Protein AF-A0A7Y3MH97-F1 (afdb_monomer_lite)

Sequence (90 aa):
MTTSTDPVPTDYQVAIIGANRAGISVALDAYEAGIERIVIIDSQEEVELPDLGGQPDVLLGKPVERIKEDGTVTVSGADFEVTATVAVVA

Structure (mmCIF, N/CA/C/O backbone):
data_AF-A0A7Y3MH97-F1
#
_entry.id   AF-A0A7Y3MH97-F1
#
loop_
_atom_site.group_PDB
_atom_site.id
_atom_site.type_symbol
_atom_site.label_atom_id
_atom_site.label_alt_id
_atom_site.label_comp_id
_atom_site.label_asym_id
_atom_site.label_entity_id
_atom_site.label_seq_id
_atom_site.pdbx_PDB_ins_code
_atom_site.Cartn_x
_atom_site.Cartn_y
_atom_site.Cartn_z
_atom_site.occupancy
_atom_site.B_iso_or_equiv
_atom_site.auth_seq_id
_atom_site.auth_comp_id
_atom_site.auth_asym_id
_atom_site.auth_atom_id
_atom_site.pdbx_PDB_model_num
ATOM 1 N N . MET A 1 1 ? 9.601 22.753 -6.128 1.00 36.31 1 MET A N 1
ATOM 2 C CA . MET A 1 1 ? 9.274 21.750 -5.098 1.00 36.31 1 MET A CA 1
ATOM 3 C C . MET A 1 1 ? 7.889 22.078 -4.576 1.00 36.31 1 MET A C 1
ATOM 5 O O . MET A 1 1 ? 7.749 23.024 -3.816 1.00 36.31 1 MET A O 1
ATOM 9 N N . THR A 1 2 ? 6.859 21.404 -5.078 1.00 31.94 2 THR A N 1
ATOM 10 C CA . THR A 1 2 ? 5.484 21.545 -4.586 1.00 31.94 2 THR A CA 1
ATOM 11 C C . THR A 1 2 ? 5.204 20.342 -3.702 1.00 31.94 2 THR A C 1
ATOM 13 O O . THR A 1 2 ? 4.886 19.267 -4.196 1.00 31.94 2 THR A O 1
ATOM 16 N N . THR A 1 3 ? 5.394 20.496 -2.395 1.00 37.47 3 THR A N 1
ATOM 17 C CA . THR A 1 3 ? 4.810 19.583 -1.411 1.00 37.47 3 THR A CA 1
ATOM 18 C C . THR A 1 3 ? 3.305 19.814 -1.451 1.00 37.47 3 THR A C 1
ATOM 20 O O . THR A 1 3 ? 2.837 20.823 -0.919 1.00 37.47 3 THR A O 1
ATOM 23 N N . SER A 1 4 ? 2.564 18.949 -2.148 1.00 39.31 4 SER A N 1
ATOM 24 C CA . SER A 1 4 ? 1.103 18.963 -2.067 1.00 39.31 4 SER A CA 1
ATOM 25 C C . SER A 1 4 ? 0.727 18.590 -0.638 1.00 39.31 4 SER A C 1
ATOM 27 O O . SER A 1 4 ? 0.968 17.469 -0.201 1.00 39.31 4 SER A O 1
ATOM 29 N N . THR A 1 5 ? 0.209 19.553 0.118 1.00 42.16 5 THR A N 1
ATOM 30 C CA . THR A 1 5 ? -0.417 19.351 1.430 1.00 42.16 5 THR A CA 1
ATOM 31 C C . THR A 1 5 ? -1.879 18.957 1.245 1.00 42.16 5 THR A C 1
ATOM 33 O O . THR A 1 5 ? -2.754 19.501 1.920 1.00 42.16 5 THR A O 1
ATOM 36 N N . ASP A 1 6 ? -2.164 18.085 0.280 1.00 44.34 6 ASP A N 1
ATOM 37 C CA . ASP A 1 6 ? -3.490 17.495 0.211 1.00 44.34 6 ASP A CA 1
ATOM 38 C C . ASP A 1 6 ? -3.637 16.558 1.412 1.00 44.34 6 ASP A C 1
ATOM 40 O O . ASP A 1 6 ? -2.697 15.823 1.739 1.00 44.34 6 ASP A O 1
ATOM 44 N N . PRO A 1 7 ? -4.766 16.619 2.134 1.00 51.06 7 PRO A N 1
ATOM 45 C CA . PRO A 1 7 ? -5.017 15.684 3.212 1.00 51.06 7 PRO A CA 1
ATOM 46 C C . PRO A 1 7 ? -5.008 14.278 2.617 1.00 51.06 7 PRO A C 1
ATOM 48 O O . PRO A 1 7 ? -5.858 13.945 1.793 1.00 51.06 7 PRO A O 1
ATOM 51 N N . VAL A 1 8 ? -4.028 13.472 3.026 1.00 57.94 8 VAL A N 1
ATOM 52 C CA . VAL A 1 8 ? -3.973 12.050 2.689 1.00 57.94 8 VAL A CA 1
ATOM 53 C C . VAL A 1 8 ? -5.299 11.426 3.169 1.00 57.94 8 VAL A C 1
ATOM 55 O O . VAL A 1 8 ? -5.656 11.635 4.333 1.00 57.94 8 VAL A O 1
ATOM 58 N N . PRO A 1 9 ? -6.081 10.753 2.307 1.00 61.38 9 PRO A N 1
ATOM 59 C CA . PRO A 1 9 ? -7.368 10.152 2.683 1.00 61.38 9 PRO A CA 1
ATOM 60 C C . PRO A 1 9 ? -7.217 9.002 3.687 1.00 61.38 9 PRO A C 1
ATOM 62 O O . PRO A 1 9 ? -6.557 8.033 3.362 1.00 61.38 9 PRO A O 1
ATOM 65 N N . THR A 1 10 ? -7.839 9.052 4.876 1.00 66.81 10 THR A N 1
ATOM 66 C CA . THR A 1 10 ? -7.650 8.065 5.982 1.00 66.81 10 THR A CA 1
ATOM 67 C C . THR A 1 10 ? -8.293 6.700 5.772 1.00 66.81 10 THR A C 1
ATOM 69 O O . THR A 1 10 ? -8.052 5.777 6.546 1.00 66.81 10 THR A O 1
ATOM 72 N N . ASP A 1 11 ? -9.089 6.533 4.721 1.00 75.50 11 ASP A N 1
ATOM 73 C CA . ASP A 1 11 ? -9.945 5.370 4.502 1.00 75.50 11 ASP A CA 1
ATOM 74 C C . ASP A 1 11 ? -9.456 4.440 3.377 1.00 75.50 11 ASP A C 1
ATOM 76 O O . ASP A 1 11 ? -10.247 3.945 2.566 1.00 75.50 11 ASP A O 1
ATOM 80 N N . TYR A 1 12 ? -8.153 4.152 3.327 1.00 81.62 12 TYR A N 1
ATOM 81 C CA . TYR A 1 12 ? -7.621 3.153 2.394 1.00 81.62 12 TYR A CA 1
ATOM 82 C C . TYR A 1 12 ? -8.153 1.749 2.683 1.00 81.62 12 TYR A C 1
ATOM 84 O O . TYR A 1 12 ? -8.303 1.346 3.826 1.00 81.62 12 TYR A O 1
ATOM 92 N N . GLN A 1 13 ? -8.414 0.975 1.633 1.00 82.50 13 GLN A N 1
ATOM 93 C CA . GLN A 1 13 ? -8.792 -0.436 1.742 1.00 82.50 13 GLN A CA 1
ATOM 94 C C . GLN A 1 13 ? -7.554 -1.331 1.874 1.00 82.50 13 GLN A C 1
ATOM 96 O O . GLN A 1 13 ? -7.574 -2.339 2.585 1.00 82.50 13 GLN A O 1
ATOM 101 N N . VAL A 1 14 ? -6.478 -0.957 1.174 1.00 85.50 14 VAL A N 1
ATOM 102 C CA . VAL A 1 14 ? -5.223 -1.708 1.107 1.00 85.50 14 VAL A CA 1
ATOM 103 C C . VAL A 1 14 ? -4.046 -0.761 1.317 1.00 85.50 14 VAL A C 1
ATOM 105 O O . VAL A 1 14 ? -3.961 0.291 0.686 1.00 85.50 14 VAL A O 1
ATOM 108 N N . ALA A 1 15 ? -3.130 -1.170 2.191 1.00 87.44 15 ALA A N 1
ATOM 109 C CA . ALA A 1 15 ? -1.845 -0.526 2.404 1.00 87.44 15 ALA A CA 1
ATOM 110 C C . ALA A 1 15 ? -0.745 -1.511 2.019 1.00 87.44 15 ALA A C 1
ATOM 112 O O . ALA A 1 15 ? -0.695 -2.632 2.533 1.00 87.44 15 ALA A O 1
ATOM 113 N N . ILE A 1 16 ? 0.129 -1.081 1.120 1.00 88.38 16 ILE A N 1
ATOM 114 C CA . ILE A 1 16 ? 1.271 -1.850 0.641 1.00 88.38 16 ILE A CA 1
ATOM 115 C C . ILE A 1 16 ? 2.518 -1.198 1.201 1.00 88.38 16 ILE A C 1
ATOM 117 O O . ILE A 1 16 ? 2.760 -0.015 0.986 1.00 88.38 16 ILE A O 1
ATOM 121 N N . ILE A 1 17 ? 3.302 -1.968 1.945 1.00 88.06 17 ILE A N 1
ATOM 122 C CA . ILE A 1 17 ? 4.525 -1.475 2.573 1.00 88.06 17 ILE A CA 1
ATOM 123 C C . ILE A 1 17 ? 5.698 -1.893 1.691 1.00 88.06 17 ILE A C 1
ATOM 125 O O . ILE A 1 17 ? 5.969 -3.084 1.543 1.00 88.06 17 ILE A O 1
ATOM 129 N N . GLY A 1 18 ? 6.376 -0.903 1.117 1.00 87.44 18 GLY A N 1
ATOM 130 C CA . GLY A 1 18 ? 7.442 -1.054 0.135 1.00 87.44 18 GLY A CA 1
ATOM 131 C C . GLY A 1 18 ? 6.984 -0.674 -1.275 1.00 87.44 18 GLY A C 1
ATOM 132 O O . GLY A 1 18 ? 6.086 -1.290 -1.842 1.00 87.44 18 GLY A O 1
ATOM 133 N N . ALA A 1 19 ? 7.657 0.304 -1.873 1.00 88.50 19 ALA A N 1
ATOM 134 C CA . ALA A 1 19 ? 7.471 0.781 -3.241 1.00 88.50 19 ALA A CA 1
ATOM 135 C C . ALA A 1 19 ? 8.447 0.117 -4.230 1.00 88.50 19 ALA A C 1
ATOM 137 O O . ALA A 1 19 ? 8.732 0.645 -5.302 1.00 88.50 19 ALA A O 1
ATOM 138 N N . ASN A 1 20 ? 8.971 -1.065 -3.898 1.00 87.19 20 ASN A N 1
ATOM 139 C CA . ASN A 1 20 ? 9.749 -1.849 -4.852 1.00 87.19 20 ASN A CA 1
ATOM 140 C C . ASN A 1 20 ? 8.843 -2.415 -5.968 1.00 87.19 20 ASN A C 1
ATOM 142 O O . ASN A 1 20 ? 7.615 -2.328 -5.923 1.00 87.19 20 ASN A O 1
ATOM 146 N N . ARG A 1 21 ? 9.443 -3.062 -6.975 1.00 86.38 21 ARG A N 1
ATOM 147 C CA . ARG A 1 21 ? 8.693 -3.628 -8.114 1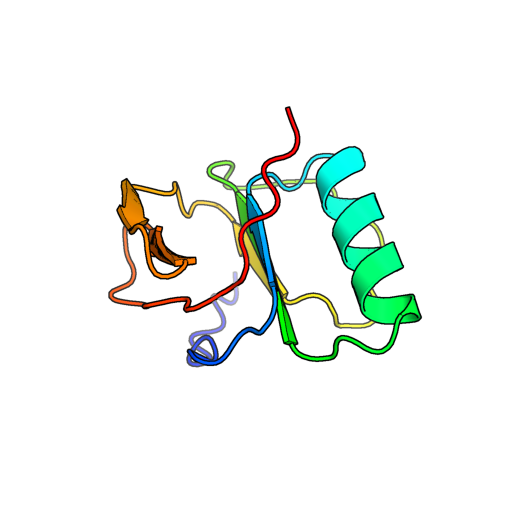.00 86.38 21 ARG A CA 1
ATOM 148 C C . ARG A 1 21 ? 7.591 -4.607 -7.697 1.00 86.38 21 ARG A C 1
ATOM 150 O O . ARG A 1 21 ? 6.579 -4.685 -8.382 1.00 86.38 21 ARG A O 1
ATOM 157 N N . ALA A 1 22 ? 7.785 -5.347 -6.608 1.00 86.12 22 ALA A N 1
ATOM 158 C CA . ALA A 1 22 ? 6.793 -6.295 -6.121 1.00 86.12 22 ALA A CA 1
ATOM 159 C C . ALA A 1 22 ? 5.623 -5.572 -5.439 1.00 86.12 22 ALA A C 1
ATOM 161 O O . ALA A 1 22 ? 4.475 -5.866 -5.755 1.00 86.12 22 ALA A O 1
ATOM 162 N N . GLY A 1 23 ? 5.897 -4.579 -4.589 1.00 87.56 23 GLY A N 1
ATOM 163 C CA . GLY A 1 23 ? 4.859 -3.748 -3.976 1.00 87.56 23 GLY A CA 1
ATOM 164 C C . GLY A 1 23 ? 4.027 -2.995 -5.015 1.00 87.56 23 GLY A C 1
ATOM 165 O O . GLY A 1 23 ? 2.800 -3.015 -4.959 1.00 87.56 23 GLY A O 1
ATOM 166 N N . ILE A 1 24 ? 4.678 -2.434 -6.037 1.00 86.94 24 ILE A N 1
ATOM 167 C CA . ILE A 1 24 ? 3.988 -1.798 -7.167 1.00 86.94 24 ILE A CA 1
ATOM 168 C C . ILE A 1 24 ? 3.112 -2.810 -7.916 1.00 86.94 24 ILE A C 1
ATOM 170 O O . ILE A 1 24 ? 1.958 -2.510 -8.207 1.00 86.94 24 ILE A O 1
ATOM 174 N N . SER A 1 25 ? 3.625 -4.013 -8.204 1.00 88.19 25 SER A N 1
ATOM 175 C CA . SER A 1 25 ? 2.841 -5.060 -8.876 1.00 88.19 25 SER A CA 1
ATOM 176 C C . SER A 1 25 ? 1.595 -5.434 -8.078 1.00 88.19 25 SER A C 1
ATOM 178 O O . SER A 1 25 ? 0.515 -5.503 -8.647 1.00 88.19 25 SER A O 1
ATOM 180 N N . VAL A 1 26 ? 1.720 -5.611 -6.760 1.00 89.12 26 VAL A N 1
ATOM 181 C CA . VAL A 1 26 ? 0.575 -5.917 -5.889 1.00 89.12 26 VAL A CA 1
ATOM 182 C C . VAL A 1 26 ? -0.449 -4.783 -5.900 1.00 89.12 26 VAL A C 1
ATOM 184 O O . VAL A 1 26 ? -1.649 -5.042 -5.875 1.00 89.12 26 VAL A O 1
ATOM 187 N N . ALA A 1 27 ? 0.005 -3.532 -5.958 1.00 88.62 27 ALA A N 1
ATOM 188 C CA . ALA A 1 27 ? -0.888 -2.382 -6.004 1.00 88.62 27 ALA A CA 1
ATOM 189 C C . ALA A 1 27 ? -1.675 -2.317 -7.314 1.00 88.62 27 ALA A C 1
ATOM 191 O O . ALA A 1 27 ? -2.872 -2.042 -7.299 1.00 88.62 27 ALA A O 1
ATOM 192 N N . LEU A 1 28 ? -1.011 -2.610 -8.431 1.00 87.88 28 LEU A N 1
ATOM 193 C CA . LEU A 1 28 ? -1.646 -2.683 -9.741 1.00 87.88 28 LEU A CA 1
ATOM 194 C C . LEU A 1 28 ? -2.639 -3.844 -9.814 1.00 87.88 28 LEU A C 1
ATOM 196 O O . LEU A 1 28 ? -3.781 -3.627 -10.202 1.00 87.88 28 LEU A O 1
ATOM 200 N N . ASP A 1 29 ? -2.256 -5.036 -9.354 1.00 89.94 29 ASP A N 1
ATOM 201 C CA . ASP A 1 29 ? -3.148 -6.200 -9.324 1.00 89.94 29 ASP A CA 1
ATOM 202 C C . ASP A 1 29 ? -4.395 -5.928 -8.460 1.00 89.94 29 ASP A C 1
ATOM 204 O O . ASP A 1 29 ? -5.517 -6.278 -8.828 1.00 89.94 29 ASP A O 1
ATOM 208 N N . ALA A 1 30 ? -4.217 -5.267 -7.310 1.00 88.44 30 ALA A N 1
ATOM 209 C CA . ALA A 1 30 ? -5.316 -4.848 -6.444 1.00 88.44 30 ALA A CA 1
ATOM 210 C C . ALA A 1 30 ? -6.242 -3.838 -7.141 1.00 88.44 30 ALA A C 1
ATOM 212 O O . ALA A 1 30 ? -7.466 -3.956 -7.046 1.00 88.44 30 ALA A O 1
ATOM 213 N N . TYR A 1 31 ? -5.670 -2.877 -7.866 1.00 87.25 31 TYR A N 1
ATOM 214 C CA . TYR A 1 31 ? -6.433 -1.898 -8.632 1.00 87.25 31 TYR A CA 1
ATOM 215 C C . TYR A 1 31 ? -7.231 -2.553 -9.767 1.00 87.25 31 TYR A C 1
ATOM 217 O O . TYR A 1 31 ? -8.431 -2.317 -9.899 1.00 87.25 31 TYR A O 1
ATOM 225 N N . GLU A 1 32 ? -6.605 -3.450 -10.534 1.00 87.62 32 GLU A N 1
ATOM 226 C CA . GLU A 1 32 ? -7.259 -4.229 -11.593 1.00 87.62 32 GLU A CA 1
ATOM 227 C C . GLU A 1 32 ? -8.379 -5.132 -11.052 1.00 87.62 32 GLU A C 1
ATOM 229 O O . GLU A 1 32 ? -9.381 -5.365 -11.731 1.00 87.62 32 GLU A O 1
ATOM 234 N N . ALA A 1 33 ? -8.256 -5.593 -9.803 1.00 88.88 33 ALA A N 1
ATOM 235 C CA . ALA A 1 33 ? -9.302 -6.322 -9.091 1.00 88.88 33 ALA A CA 1
ATOM 236 C C . ALA A 1 33 ? -10.462 -5.431 -8.592 1.00 88.88 33 ALA A C 1
ATOM 238 O O . ALA A 1 33 ? -11.415 -5.945 -8.001 1.00 88.88 33 ALA A O 1
ATOM 239 N N . GLY A 1 34 ? -10.410 -4.117 -8.833 1.00 87.62 34 GLY A N 1
ATOM 240 C CA . GLY A 1 34 ? -11.451 -3.154 -8.470 1.00 87.62 34 GLY A CA 1
ATOM 241 C C . GLY A 1 34 ? -11.301 -2.549 -7.073 1.00 87.62 34 GLY A C 1
ATOM 242 O O . GLY A 1 34 ? -12.278 -2.043 -6.522 1.00 87.62 34 GLY A O 1
ATOM 243 N N . ILE A 1 35 ? -10.112 -2.616 -6.467 1.00 88.00 35 ILE A N 1
ATOM 244 C CA . ILE A 1 35 ? -9.827 -1.924 -5.205 1.00 88.00 35 ILE A CA 1
ATOM 245 C C . ILE A 1 35 ? -9.421 -0.484 -5.531 1.00 88.00 35 ILE A C 1
ATOM 247 O O . ILE A 1 35 ? -8.381 -0.241 -6.131 1.00 88.00 35 ILE A O 1
ATOM 251 N N . GLU A 1 36 ? -10.242 0.484 -5.130 1.00 84.44 36 GLU A N 1
ATOM 252 C CA . GLU A 1 36 ? -10.089 1.879 -5.571 1.00 84.44 36 GLU A CA 1
ATOM 253 C C . GLU A 1 36 ? -9.222 2.725 -4.630 1.00 84.44 36 GLU A C 1
ATOM 255 O O . GLU A 1 36 ? -8.657 3.735 -5.048 1.00 84.44 36 GLU A O 1
ATOM 260 N N . ARG A 1 37 ? -9.115 2.337 -3.351 1.00 86.00 37 ARG A N 1
ATOM 261 C CA . ARG A 1 37 ? -8.35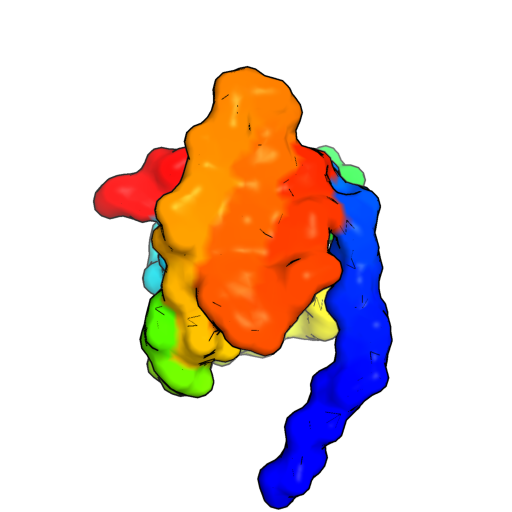5 3.086 -2.338 1.00 86.00 37 ARG A CA 1
ATOM 262 C C . ARG A 1 37 ? -7.165 2.279 -1.846 1.00 86.00 37 ARG A C 1
ATOM 264 O O . ARG A 1 37 ? -7.256 1.550 -0.856 1.00 86.00 37 ARG A O 1
ATOM 271 N N . ILE A 1 38 ? -6.052 2.430 -2.550 1.00 87.44 38 ILE A N 1
ATOM 272 C CA . ILE A 1 38 ? -4.790 1.744 -2.281 1.00 87.44 38 ILE A CA 1
ATOM 273 C C . ILE A 1 38 ? -3.726 2.794 -1.981 1.00 87.44 38 ILE A C 1
ATOM 275 O O . ILE A 1 38 ? -3.615 3.778 -2.712 1.00 87.44 38 ILE A O 1
ATOM 279 N N . VAL A 1 39 ? -2.926 2.550 -0.945 1.00 87.69 39 VAL A N 1
ATOM 280 C CA . VAL A 1 39 ? -1.742 3.353 -0.635 1.00 87.69 39 VAL A CA 1
ATOM 281 C C . VAL A 1 39 ? -0.487 2.491 -0.636 1.00 87.69 39 VAL A C 1
ATOM 283 O O . VAL A 1 39 ? -0.455 1.428 -0.015 1.00 87.69 39 VAL A O 1
ATOM 286 N N . ILE A 1 40 ? 0.559 2.953 -1.314 1.00 88.75 40 ILE A N 1
ATOM 287 C CA . ILE A 1 40 ? 1.917 2.421 -1.190 1.00 88.75 40 ILE A CA 1
ATOM 288 C C . ILE A 1 40 ? 2.684 3.305 -0.207 1.00 88.75 40 ILE A C 1
ATOM 290 O O . ILE A 1 40 ? 2.687 4.525 -0.337 1.00 88.75 40 ILE A O 1
ATOM 294 N N . ILE A 1 41 ? 3.350 2.700 0.770 1.00 87.81 41 ILE A N 1
ATOM 295 C CA . ILE A 1 41 ? 4.112 3.384 1.814 1.00 87.81 41 ILE A CA 1
ATOM 296 C C . ILE A 1 41 ? 5.561 2.922 1.731 1.00 87.81 41 ILE A C 1
ATOM 298 O O . ILE A 1 41 ? 5.829 1.728 1.865 1.00 87.81 41 ILE A O 1
ATOM 302 N N . ASP A 1 42 ? 6.502 3.849 1.565 1.00 87.94 42 ASP A N 1
ATOM 303 C CA . ASP A 1 42 ? 7.930 3.541 1.601 1.00 87.94 42 ASP A CA 1
ATOM 304 C C . ASP A 1 42 ? 8.704 4.519 2.494 1.00 87.94 42 ASP A C 1
ATOM 306 O O . ASP A 1 42 ? 8.422 5.716 2.578 1.00 87.94 42 ASP A O 1
ATOM 310 N N . SER A 1 43 ? 9.71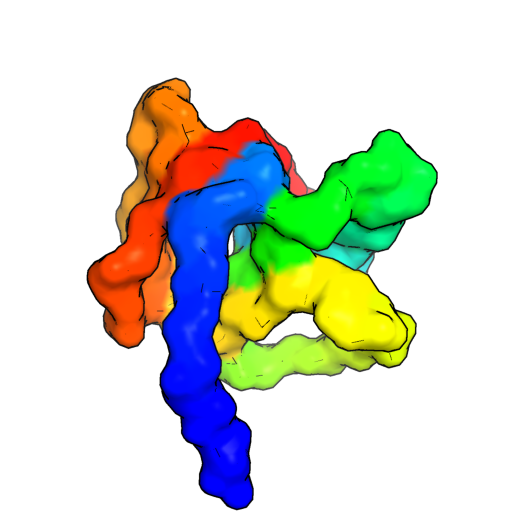8 3.983 3.169 1.00 86.00 43 SER A N 1
ATOM 311 C CA . SER A 1 43 ? 10.690 4.751 3.943 1.00 86.00 43 SER A CA 1
ATOM 312 C C . SER A 1 43 ? 11.642 5.585 3.079 1.00 86.00 43 SER A C 1
ATOM 314 O O . SER A 1 43 ? 12.187 6.571 3.570 1.00 86.00 43 SER A O 1
ATOM 316 N N . GLN A 1 44 ? 11.864 5.200 1.820 1.00 86.44 44 GLN A N 1
ATOM 317 C CA . GLN A 1 44 ? 12.734 5.915 0.891 1.00 86.44 44 GLN A CA 1
ATOM 318 C C . GLN A 1 44 ? 12.092 7.239 0.470 1.00 86.44 44 GLN A C 1
ATOM 320 O O . GLN A 1 44 ? 10.904 7.281 0.165 1.00 86.44 44 GLN A O 1
ATOM 325 N N . GLU A 1 45 ? 12.876 8.319 0.434 1.00 84.19 45 GLU A N 1
ATOM 326 C CA . GLU A 1 45 ? 12.392 9.650 0.028 1.00 84.19 45 GLU A CA 1
ATOM 327 C C . GLU A 1 45 ? 12.100 9.750 -1.475 1.00 84.19 45 GLU A C 1
ATOM 329 O O . GLU A 1 45 ? 11.291 10.574 -1.896 1.00 84.19 45 GLU A O 1
ATOM 334 N N . GLU A 1 46 ? 12.742 8.903 -2.280 1.00 81.94 46 GLU A N 1
ATOM 335 C CA . GLU A 1 46 ? 12.601 8.875 -3.730 1.00 81.94 46 GLU A CA 1
ATOM 336 C C . GLU A 1 46 ? 12.652 7.430 -4.232 1.00 81.94 46 GLU A C 1
ATOM 338 O O . GLU A 1 46 ? 13.517 6.648 -3.829 1.00 81.94 46 GLU A O 1
ATOM 343 N N . VAL A 1 47 ? 11.710 7.085 -5.111 1.00 81.56 47 VAL A N 1
ATOM 344 C CA . VAL A 1 47 ? 11.600 5.780 -5.766 1.00 81.56 47 VAL A CA 1
ATOM 345 C C . VAL A 1 47 ? 11.155 6.007 -7.208 1.00 81.56 47 VAL A C 1
ATOM 347 O O . VAL A 1 47 ? 10.260 6.812 -7.465 1.00 81.56 47 VAL A O 1
ATOM 350 N N . GLU A 1 48 ? 11.764 5.293 -8.155 1.00 83.06 48 GLU A N 1
ATOM 351 C CA . GLU A 1 48 ? 11.300 5.288 -9.543 1.00 83.06 48 GLU A CA 1
ATOM 352 C C . GLU A 1 48 ? 9.997 4.489 -9.649 1.00 83.06 48 GLU A C 1
ATOM 354 O O . GLU A 1 48 ? 9.989 3.257 -9.592 1.00 83.06 48 GLU A O 1
ATOM 359 N N . LEU A 1 49 ? 8.889 5.207 -9.805 1.00 79.19 49 LEU A N 1
ATOM 360 C CA . LEU A 1 49 ? 7.573 4.624 -10.028 1.00 79.19 49 LEU A CA 1
ATOM 361 C C . LEU A 1 49 ? 7.255 4.638 -11.530 1.00 79.19 49 LEU A C 1
ATOM 363 O O . LEU A 1 49 ? 7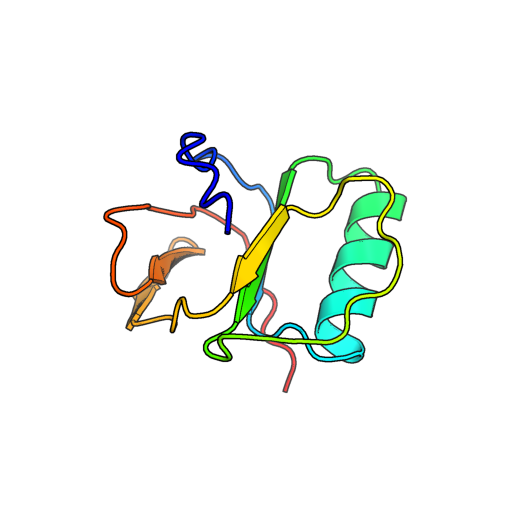.581 5.614 -12.213 1.00 79.19 49 LEU A O 1
ATOM 367 N N . PRO A 1 50 ? 6.611 3.587 -12.068 1.00 79.62 50 PRO A N 1
ATOM 368 C CA . PRO A 1 50 ? 6.015 3.671 -13.394 1.00 79.62 50 PRO A CA 1
ATOM 369 C C . PRO A 1 50 ? 4.920 4.750 -13.413 1.00 79.62 50 PRO A C 1
ATOM 371 O O . PRO A 1 50 ? 4.464 5.205 -12.367 1.00 79.62 50 PRO A O 1
ATOM 374 N N . ASP A 1 51 ? 4.480 5.161 -14.602 1.00 80.94 51 ASP A N 1
ATOM 375 C CA . ASP A 1 51 ? 3.283 5.996 -14.699 1.00 80.94 51 ASP A CA 1
ATOM 376 C C . ASP A 1 51 ? 2.067 5.173 -14.258 1.00 80.94 51 ASP A C 1
ATOM 378 O O . ASP A 1 51 ? 1.697 4.188 -14.900 1.00 80.94 51 ASP A O 1
ATOM 382 N N . LEU A 1 52 ? 1.498 5.565 -13.123 1.00 73.50 52 LEU A N 1
ATOM 383 C CA . LEU A 1 52 ? 0.375 4.902 -12.474 1.00 73.50 52 LEU A CA 1
ATOM 384 C C . LEU A 1 52 ? -0.969 5.562 -12.842 1.00 73.50 52 LEU A C 1
ATOM 386 O O . LEU A 1 52 ? -2.009 5.190 -12.319 1.00 73.50 52 LEU A O 1
ATOM 390 N N . GLY A 1 53 ? -0.996 6.576 -13.717 1.00 72.75 53 GLY A N 1
ATOM 391 C CA . GLY A 1 53 ? -2.255 7.216 -14.123 1.00 72.75 53 GLY A CA 1
ATOM 392 C C . GLY A 1 53 ? -3.004 7.928 -12.984 1.00 72.75 53 GLY A C 1
ATOM 393 O O . GLY A 1 53 ? -4.194 8.207 -13.112 1.00 72.75 53 GLY A O 1
ATOM 394 N N . GLY A 1 54 ? -2.312 8.231 -11.880 1.00 71.12 54 GLY A N 1
ATOM 395 C CA . GLY A 1 54 ? -2.863 8.903 -10.700 1.00 71.12 54 GLY A CA 1
ATOM 396 C C . GLY A 1 54 ? -3.316 7.982 -9.562 1.00 71.12 54 GLY A C 1
ATOM 397 O O . GLY A 1 54 ? -3.739 8.509 -8.540 1.00 71.12 54 GLY A O 1
ATOM 398 N N . GLN A 1 55 ? -3.220 6.652 -9.701 1.00 76.12 55 GLN A N 1
ATOM 399 C CA . GLN A 1 55 ? -3.488 5.682 -8.626 1.00 76.12 55 GLN A CA 1
ATOM 400 C C . GLN A 1 55 ? -2.609 4.434 -8.765 1.00 76.12 55 GLN A C 1
ATOM 402 O O . GLN A 1 55 ? -2.404 3.979 -9.885 1.00 76.12 55 GLN A O 1
ATOM 407 N N . PRO A 1 56 ? -2.150 3.790 -7.679 1.00 80.69 56 PRO A N 1
ATOM 408 C CA . PRO A 1 56 ? -2.418 4.041 -6.253 1.00 80.69 56 PRO A CA 1
ATOM 409 C C . PRO A 1 56 ? -1.791 5.334 -5.705 1.00 80.69 56 PRO A C 1
ATOM 411 O O . PRO A 1 56 ? -0.862 5.878 -6.301 1.00 80.69 56 PRO A O 1
ATOM 414 N N . ASP A 1 57 ? -2.267 5.787 -4.540 1.00 85.19 57 ASP A N 1
ATOM 415 C CA . ASP A 1 57 ? -1.595 6.845 -3.776 1.00 85.19 57 ASP A CA 1
ATOM 416 C C . ASP A 1 57 ? -0.229 6.345 -3.289 1.00 85.19 57 ASP A C 1
ATOM 418 O O . ASP A 1 57 ? -0.078 5.173 -2.931 1.00 85.19 57 ASP A O 1
ATOM 422 N N . VAL A 1 58 ? 0.776 7.226 -3.236 1.00 86.44 58 VAL A N 1
ATOM 423 C CA . VAL A 1 58 ? 2.128 6.854 -2.790 1.00 86.44 58 VAL A CA 1
ATOM 424 C C . VAL A 1 58 ? 2.664 7.822 -1.741 1.00 86.44 58 VAL A C 1
ATOM 426 O O . VAL A 1 58 ? 2.755 9.028 -1.962 1.00 86.44 58 VAL A O 1
ATOM 429 N N . LEU A 1 59 ? 3.060 7.270 -0.594 1.00 85.94 59 LEU A N 1
ATOM 430 C CA . LEU A 1 59 ? 3.642 7.966 0.547 1.00 85.94 59 LEU A CA 1
ATOM 431 C C . LEU A 1 59 ? 5.125 7.595 0.678 1.00 85.94 59 LEU A C 1
ATOM 433 O O . LEU A 1 59 ? 5.471 6.572 1.268 1.00 85.94 59 LEU A O 1
ATOM 437 N N . LEU A 1 60 ? 5.998 8.440 0.128 1.00 85.56 60 LEU A N 1
ATOM 438 C CA . LEU A 1 60 ? 7.457 8.302 0.214 1.00 85.56 60 LEU A CA 1
ATOM 439 C C . LEU A 1 60 ? 8.033 9.068 1.412 1.00 85.56 60 LEU A C 1
ATOM 441 O O . LEU A 1 60 ? 7.462 10.060 1.871 1.00 85.56 60 LEU A O 1
ATOM 445 N N . GLY A 1 61 ? 9.178 8.613 1.920 1.00 83.31 61 GLY A N 1
ATOM 446 C CA . GLY A 1 61 ? 9.828 9.171 3.108 1.00 83.31 61 GLY A CA 1
ATOM 447 C C . GLY A 1 61 ? 9.018 8.963 4.392 1.00 83.31 61 GLY A C 1
ATOM 448 O O . GLY A 1 61 ? 9.207 9.685 5.372 1.00 83.31 61 GLY A O 1
ATOM 449 N N . LYS A 1 62 ? 8.075 8.012 4.387 1.00 83.38 62 LYS A N 1
ATOM 450 C CA . LYS A 1 62 ? 7.151 7.727 5.490 1.00 83.38 62 LYS A CA 1
ATOM 451 C C . LYS A 1 62 ? 7.425 6.321 6.027 1.00 83.38 62 LYS A C 1
ATOM 453 O O . LYS A 1 62 ? 6.773 5.366 5.611 1.00 83.38 62 LYS A O 1
ATOM 458 N N . PRO A 1 63 ? 8.393 6.149 6.946 1.00 80.88 63 PRO A N 1
ATOM 459 C CA . PRO A 1 63 ? 8.658 4.839 7.522 1.00 80.88 63 PRO A CA 1
ATOM 460 C C . PRO A 1 63 ? 7.469 4.388 8.374 1.00 80.88 63 PRO A C 1
ATOM 462 O O . PRO A 1 63 ? 6.911 5.173 9.143 1.00 80.88 63 PRO A O 1
ATOM 465 N N . VAL A 1 64 ? 7.100 3.114 8.255 1.00 84.38 64 VAL A N 1
ATOM 466 C CA . VAL A 1 64 ? 6.074 2.494 9.099 1.00 84.38 64 VAL A CA 1
ATOM 467 C C . VAL A 1 64 ? 6.627 2.320 10.512 1.00 84.38 64 VAL A C 1
ATOM 469 O O . VAL A 1 64 ? 7.632 1.644 10.716 1.00 84.38 64 VAL A O 1
ATOM 472 N N . GLU A 1 65 ? 5.960 2.920 11.492 1.00 84.31 65 GLU A N 1
ATOM 473 C CA . GLU A 1 65 ? 6.319 2.828 12.910 1.00 84.31 65 GLU A CA 1
ATOM 474 C C . GLU A 1 65 ? 5.623 1.652 13.594 1.00 84.31 65 GLU A C 1
ATOM 476 O O . GLU A 1 65 ? 6.195 0.995 14.467 1.00 84.31 65 GLU A O 1
ATOM 481 N N . ARG A 1 66 ? 4.364 1.393 13.222 1.00 82.00 66 ARG A N 1
ATOM 482 C CA . ARG A 1 66 ? 3.548 0.364 13.864 1.00 82.00 66 ARG A CA 1
ATOM 483 C C . ARG A 1 66 ? 2.479 -0.180 12.934 1.00 82.00 66 ARG A C 1
ATOM 485 O O . ARG A 1 66 ? 1.865 0.569 12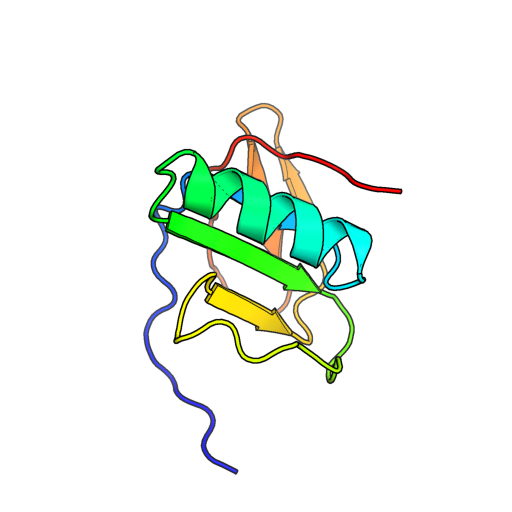.186 1.00 82.00 66 ARG A O 1
ATOM 492 N N . ILE A 1 67 ? 2.211 -1.473 13.072 1.00 82.00 67 ILE A N 1
ATOM 493 C CA . ILE A 1 67 ? 1.043 -2.148 12.507 1.00 82.00 67 ILE A CA 1
ATOM 494 C C . ILE A 1 67 ? 0.298 -2.798 13.679 1.00 82.00 67 ILE A C 1
ATOM 496 O O . ILE A 1 67 ? 0.911 -3.529 14.462 1.00 82.00 67 ILE A O 1
ATOM 500 N N . LYS A 1 68 ? -0.984 -2.479 13.865 1.00 81.00 68 LYS A N 1
ATOM 501 C CA . LYS A 1 68 ? -1.851 -3.075 14.897 1.00 81.00 68 LYS A CA 1
ATOM 502 C C . LYS A 1 68 ? -2.535 -4.341 14.355 1.00 81.00 68 LYS A C 1
ATOM 504 O O . LYS A 1 68 ? -2.606 -4.552 13.148 1.00 81.00 68 LYS A O 1
ATOM 509 N N . GLU A 1 69 ? -3.072 -5.170 15.251 1.00 74.88 69 GLU A N 1
ATOM 510 C CA . GLU A 1 69 ? -3.772 -6.419 14.889 1.00 74.88 69 GLU A CA 1
ATOM 511 C C . GLU A 1 69 ? -5.053 -6.197 14.068 1.00 74.88 69 GLU A C 1
ATOM 513 O O . GLU A 1 69 ? -5.472 -7.085 13.333 1.00 74.88 69 GLU A O 1
ATOM 518 N N . ASP A 1 70 ? -5.658 -5.013 14.164 1.00 74.75 70 ASP A N 1
ATOM 519 C CA . ASP A 1 70 ? -6.840 -4.616 13.392 1.00 74.75 70 ASP A CA 1
ATOM 520 C C . ASP A 1 70 ? -6.511 -4.113 11.972 1.00 74.75 70 ASP A C 1
ATOM 522 O O . ASP A 1 70 ? -7.409 -3.682 11.251 1.00 74.75 70 ASP A O 1
ATOM 526 N N . GLY A 1 71 ? -5.239 -4.173 11.555 1.00 68.62 71 GLY A N 1
ATOM 527 C CA . GLY A 1 71 ? -4.781 -3.688 10.250 1.00 68.62 71 GLY A CA 1
ATOM 528 C C . GLY A 1 71 ? -4.459 -2.193 10.219 1.00 68.62 71 GLY A C 1
ATOM 529 O O . GLY A 1 71 ? -4.126 -1.651 9.166 1.00 68.62 71 GLY A O 1
ATOM 530 N N . THR A 1 72 ? -4.515 -1.511 11.364 1.00 74.50 72 THR A N 1
ATOM 531 C CA . THR A 1 72 ? -4.104 -0.112 11.444 1.00 74.50 72 THR A CA 1
ATOM 532 C C . THR A 1 72 ? -2.595 0.046 11.252 1.00 74.50 72 THR A C 1
ATOM 534 O O . THR A 1 72 ? -1.818 -0.544 12.004 1.00 74.50 72 THR A O 1
ATOM 537 N N . VAL A 1 73 ? -2.172 0.913 10.331 1.00 76.88 73 VAL A N 1
ATOM 538 C CA . VAL A 1 73 ? -0.772 1.286 10.087 1.00 76.88 73 VAL A CA 1
ATOM 539 C C . VAL A 1 73 ? -0.516 2.726 10.540 1.00 76.88 73 VAL A C 1
ATOM 541 O O . VAL A 1 73 ? -1.244 3.646 10.172 1.00 76.88 73 VAL A O 1
ATOM 544 N N . THR A 1 74 ? 0.545 2.917 11.325 1.00 77.06 74 THR A N 1
ATOM 545 C CA . THR A 1 74 ? 1.078 4.218 11.759 1.00 77.06 74 THR A CA 1
ATOM 546 C C . THR A 1 74 ? 2.419 4.467 11.070 1.00 77.06 74 THR A C 1
ATOM 548 O O . THR A 1 74 ? 3.282 3.586 11.081 1.00 77.06 74 THR A O 1
ATOM 551 N N . VAL A 1 75 ? 2.613 5.658 10.498 1.00 80.31 75 VAL A N 1
ATOM 552 C CA . VAL A 1 75 ? 3.844 6.076 9.801 1.00 80.31 75 VAL A CA 1
ATOM 553 C C . VAL A 1 75 ? 4.442 7.336 10.424 1.00 80.31 75 VAL A C 1
ATOM 555 O O . VAL A 1 75 ? 3.726 8.145 11.006 1.00 80.31 75 VAL A O 1
ATOM 558 N N . SER A 1 76 ? 5.753 7.533 10.288 1.00 69.12 76 SER A N 1
ATOM 559 C CA . SER A 1 76 ? 6.439 8.667 10.912 1.00 69.12 76 SER A CA 1
ATOM 560 C C . SER A 1 76 ? 6.175 9.995 10.193 1.00 69.12 76 SER A C 1
ATOM 562 O O . SER A 1 76 ? 6.213 10.085 8.963 1.00 69.12 76 SER A O 1
ATOM 564 N N . GLY A 1 77 ? 5.938 11.063 10.964 1.00 60.94 77 GLY A N 1
ATOM 565 C CA . GLY A 1 77 ? 5.795 12.429 10.445 1.00 60.94 77 GLY A CA 1
ATOM 566 C C . GLY A 1 77 ? 4.445 12.752 9.790 1.00 60.94 77 GLY A C 1
ATOM 567 O O . GLY A 1 77 ? 4.370 13.698 9.004 1.00 60.94 77 GLY A O 1
ATOM 568 N N . ALA A 1 78 ? 3.402 11.971 10.063 1.00 51.22 78 ALA A N 1
ATOM 569 C CA . ALA A 1 78 ? 2.006 12.324 9.824 1.00 51.22 78 ALA A CA 1
ATOM 570 C C . ALA A 1 78 ? 1.140 11.558 10.836 1.00 51.22 78 ALA A C 1
ATOM 572 O O . ALA A 1 78 ? 1.251 10.338 10.918 1.00 51.22 78 ALA A O 1
ATOM 573 N N . ASP A 1 79 ? 0.274 12.254 11.581 1.00 45.34 79 ASP A N 1
ATOM 574 C CA . ASP A 1 79 ? -0.769 11.633 12.413 1.00 45.34 79 ASP A CA 1
ATOM 575 C C . ASP A 1 79 ? -1.873 11.090 11.498 1.00 45.34 79 ASP A C 1
ATOM 577 O O . ASP A 1 79 ? -2.985 11.611 11.427 1.00 45.34 79 ASP A O 1
ATOM 581 N N . PHE A 1 80 ? -1.523 10.098 10.696 1.00 45.00 80 PHE A N 1
ATOM 582 C CA . PHE A 1 80 ? -2.401 9.517 9.710 1.00 45.00 80 PHE A CA 1
ATOM 583 C C . PHE A 1 80 ? -2.565 8.030 10.012 1.00 45.00 80 PHE A C 1
ATOM 585 O O . PHE A 1 80 ? -1.587 7.289 10.122 1.00 45.00 80 PHE A O 1
ATOM 592 N N . GLU A 1 81 ? -3.815 7.620 10.202 1.00 45.06 81 GLU A N 1
ATOM 593 C CA . GLU A 1 81 ? -4.194 6.260 10.564 1.00 45.06 81 GLU A CA 1
ATOM 594 C C . GLU A 1 81 ? -4.724 5.567 9.306 1.00 45.06 81 GLU A C 1
ATOM 596 O O . GLU A 1 81 ? -5.819 5.880 8.845 1.00 45.06 81 GLU A O 1
ATOM 601 N N . VAL A 1 82 ? -3.939 4.652 8.724 1.00 48.25 82 VAL A N 1
ATOM 602 C CA . VAL A 1 82 ? -4.420 3.802 7.624 1.00 48.25 82 VAL A CA 1
ATOM 603 C C . VAL A 1 82 ? -5.070 2.575 8.244 1.00 48.25 82 VAL A C 1
ATOM 605 O O . VAL A 1 82 ? -4.365 1.823 8.903 1.00 48.25 82 VAL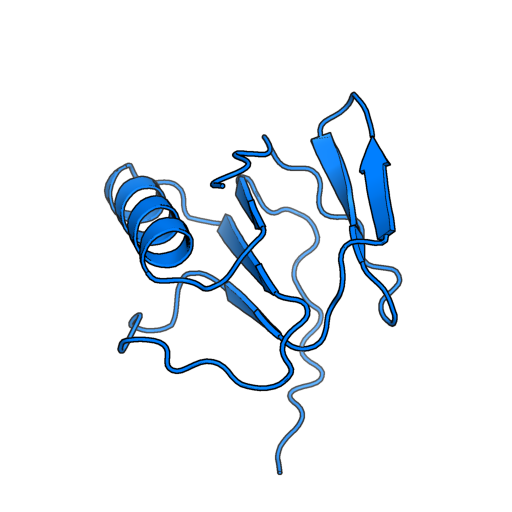 A O 1
ATOM 608 N N . THR A 1 83 ? -6.357 2.307 8.031 1.00 44.88 83 THR A N 1
ATOM 609 C CA . THR A 1 83 ? -6.940 1.000 8.402 1.00 44.88 83 THR A CA 1
ATOM 610 C C . THR A 1 83 ? -7.054 0.134 7.159 1.00 44.88 83 THR A C 1
ATOM 612 O O . THR A 1 83 ? -8.003 0.292 6.403 1.00 44.88 83 THR A O 1
ATOM 615 N N . ALA A 1 84 ? -6.108 -0.777 6.932 1.00 50.53 84 ALA A N 1
ATOM 616 C CA . ALA A 1 84 ? -6.106 -1.601 5.729 1.00 50.53 84 ALA A CA 1
ATOM 617 C C . ALA A 1 84 ? -5.756 -3.061 6.020 1.00 50.53 84 ALA A C 1
ATOM 619 O O . ALA A 1 84 ? -5.046 -3.383 6.970 1.00 50.53 84 ALA A O 1
ATOM 620 N N . THR A 1 85 ? -6.210 -3.969 5.155 1.00 53.66 85 THR A N 1
ATOM 621 C CA . THR A 1 85 ? -5.678 -5.338 5.176 1.00 53.66 85 THR A CA 1
ATOM 622 C C . THR A 1 85 ? -4.235 -5.284 4.674 1.00 53.66 85 THR A C 1
ATOM 624 O O . THR A 1 85 ? -3.995 -4.935 3.519 1.00 53.66 85 THR A O 1
ATOM 627 N N . VAL A 1 86 ? -3.271 -5.567 5.554 1.00 52.78 86 VAL A N 1
ATOM 628 C CA . VAL A 1 86 ? -1.842 -5.441 5.240 1.00 52.78 86 VAL A CA 1
ATOM 629 C C . VAL A 1 86 ? -1.363 -6.658 4.454 1.00 52.78 86 VAL A C 1
ATOM 631 O O . VAL A 1 86 ? -1.396 -7.783 4.953 1.00 52.78 86 VAL A O 1
ATOM 634 N N . ALA A 1 87 ? -0.845 -6.418 3.250 1.00 48.88 87 ALA A N 1
ATOM 635 C CA . ALA A 1 87 ? -0.026 -7.377 2.522 1.00 48.88 87 ALA A CA 1
ATOM 636 C C . ALA A 1 87 ? 1.450 -6.974 2.675 1.00 48.88 87 ALA A C 1
ATOM 638 O O . ALA A 1 87 ? 1.879 -5.953 2.141 1.00 48.88 87 ALA A O 1
ATOM 639 N N . VAL A 1 88 ? 2.229 -7.754 3.433 1.00 49.06 88 VAL A N 1
ATOM 640 C CA . VAL A 1 88 ? 3.684 -7.551 3.545 1.00 49.06 88 VAL A CA 1
ATOM 641 C C . VAL A 1 88 ? 4.367 -8.320 2.420 1.00 49.06 88 VAL A C 1
ATOM 643 O O . VAL A 1 88 ? 4.236 -9.542 2.345 1.00 49.06 88 VAL A O 1
ATOM 646 N N . VAL A 1 89 ? 5.101 -7.614 1.561 1.00 44.97 89 VAL A N 1
ATOM 647 C CA . VAL A 1 89 ? 5.878 -8.208 0.466 1.00 44.97 89 VAL A CA 1
ATOM 648 C C . VAL A 1 89 ? 7.361 -8.073 0.813 1.00 44.97 89 VAL A C 1
ATOM 650 O O . VAL A 1 89 ? 7.853 -6.957 0.967 1.00 44.97 89 VAL A O 1
ATOM 653 N N . ALA A 1 90 ? 8.042 -9.205 1.006 1.00 40.09 90 ALA A N 1
ATOM 654 C CA . ALA A 1 90 ? 9.457 -9.290 1.386 1.00 40.09 90 ALA A CA 1
ATOM 655 C C . ALA A 1 90 ? 10.372 -9.511 0.175 1.00 40.09 90 ALA A C 1
ATOM 657 O O . ALA A 1 90 ? 9.934 -10.208 -0.770 1.00 40.09 90 ALA A O 1
#

pLDDT: mean 73.86, std 16.86, range [31.94, 89.94]

Radius of gyration: 12.16 Å; chains: 1; bounding box: 24×31×30 Å

Foldseek 3Di:
DDPPPDPDDQEAAEEQEDPPPVSLVVQVVCVVVVRDAYEYEYCAQDDDDDPPVCDDHYHYNWDWPDADPQRWTDTPPDPGTHRYDYDYDD

Secondary structure (DSSP, 8-state):
---------S--SEEEE--SHHHHHHHHHHHHTT---EEEE-SSS-------TT-SEEE-S--EEEE-TTSEEEETTS--EEE-EEEE--